Protein AF-J3APL3-F1 (afdb_monomer)

pLDDT: mean 86.14, std 12.52, range [43.78, 95.5]

Secondary structure (DSSP, 8-state):
---EEE-SSEEEEEEETTEEEEEEE-TT--EEEEEEEHHHHHHHHHTT--

Foldseek 3Di:
DWDWADDPFFIWTDPDPQKIWTWGADPVRDTDIDIDGNVVVVVVVVVPPD

Mean predicted aligned error: 5.06 Å

Nearest PDB structures (foldseek):
  5jk0-assembly1_B  TM=5.319E-01  e=3.940E-01  Helicobacter pylori 26695
  3gxz-assembly1_B  TM=6.224E-01  e=1.229E+00  Nostoc ellipsosporum
  6ue4-assembly1_B  TM=6.669E-01  e=3.018E+00  Vibrio cholerae O1 biovar El Tor str. N16961
  8zqg-assembly1_B  TM=5.264E-01  e=2.843E+00  Homo sapiens
  3jcu-assembly1_o  TM=5.886E-01  e=4.874E+00  Spinacia oleracea

Radius of gyration: 11.11 Å; Cα contacts (8 Å, |Δi|>4): 71; chains: 1; bounding box: 30×17×28 Å

Structure (mmCIF, N/CA/C/O backbone):
data_AF-J3APL3-F1
#
_entry.id   AF-J3APL3-F1
#
loop_
_atom_site.group_PDB
_atom_site.id
_atom_site.type_symbol
_atom_site.label_atom_id
_atom_site.label_alt_id
_atom_site.label_comp_id
_atom_site.label_asym_id
_atom_site.label_entity_id
_atom_site.label_seq_id
_atom_site.pdbx_PDB_ins_code
_atom_site.Cartn_x
_atom_site.Cartn_y
_atom_site.Cartn_z
_atom_site.occupancy
_atom_site.B_iso_or_equiv
_atom_site.auth_seq_id
_atom_site.auth_comp_id
_atom_site.auth_asym_id
_atom_site.auth_atom_id
_atom_site.pdbx_PDB_model_num
ATOM 1 N N . MET A 1 1 ? -14.342 11.855 -1.708 1.00 54.03 1 MET A N 1
ATOM 2 C CA . MET A 1 1 ? -12.960 12.374 -1.825 1.00 54.03 1 MET A CA 1
ATOM 3 C C . MET A 1 1 ? -12.029 11.192 -2.014 1.00 54.03 1 MET A C 1
ATOM 5 O O . MET A 1 1 ? -12.221 10.195 -1.328 1.00 54.03 1 MET A O 1
ATOM 9 N N . LYS A 1 2 ? -11.084 11.267 -2.957 1.00 60.97 2 LYS A N 1
ATOM 10 C CA . LYS A 1 2 ? -9.999 10.283 -3.052 1.00 60.97 2 LYS A CA 1
ATOM 11 C C . LYS A 1 2 ? -9.014 10.587 -1.925 1.00 60.97 2 LYS A C 1
ATOM 13 O O . LYS A 1 2 ? -8.507 11.702 -1.865 1.00 60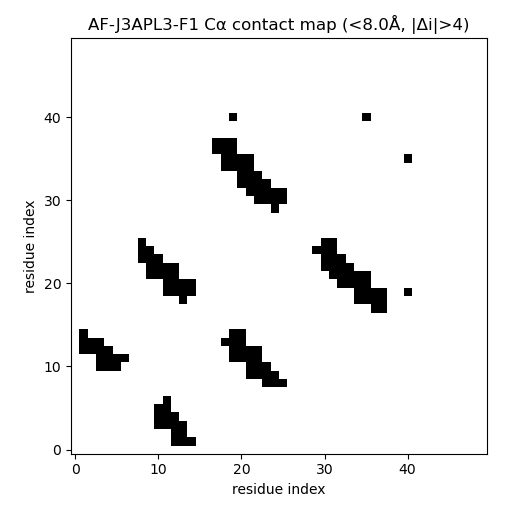.97 2 LYS A O 1
ATOM 18 N N . THR A 1 3 ? -8.814 9.638 -1.018 1.00 80.25 3 THR A N 1
ATOM 19 C CA . THR A 1 3 ? -7.795 9.743 0.031 1.00 80.25 3 THR A CA 1
ATOM 20 C C . THR A 1 3 ? -6.546 9.045 -0.476 1.00 80.25 3 THR A C 1
ATOM 22 O O . THR A 1 3 ? -6.607 7.867 -0.830 1.00 80.25 3 THR A O 1
ATOM 25 N N . GLU A 1 4 ? -5.442 9.781 -0.532 1.00 85.75 4 GLU A N 1
ATOM 26 C CA . GLU A 1 4 ? -4.139 9.293 -0.974 1.00 85.75 4 GLU A CA 1
AT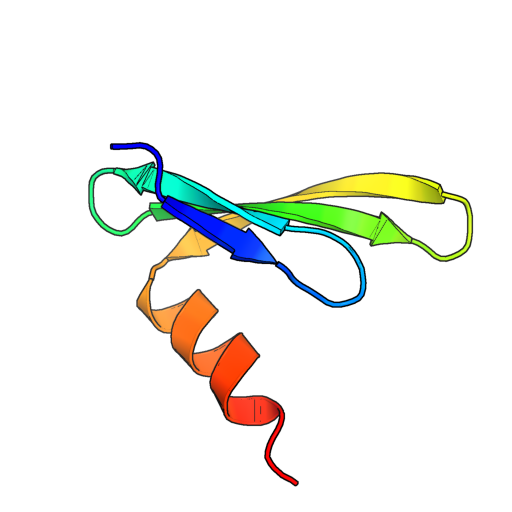OM 27 C C . GLU A 1 4 ? -3.143 9.421 0.181 1.00 85.75 4 GLU A C 1
ATOM 29 O O . GLU A 1 4 ? -3.063 10.468 0.827 1.00 85.75 4 GLU A O 1
ATOM 34 N N . ILE A 1 5 ? -2.410 8.346 0.463 1.00 87.50 5 ILE A N 1
ATOM 35 C CA . ILE A 1 5 ? -1.399 8.290 1.522 1.00 87.50 5 ILE A CA 1
ATOM 36 C C . ILE A 1 5 ? -0.047 8.043 0.859 1.00 87.50 5 ILE A C 1
ATOM 38 O O . ILE A 1 5 ? 0.127 7.045 0.162 1.00 87.50 5 ILE A O 1
ATOM 42 N N . LYS A 1 6 ? 0.924 8.934 1.080 1.00 88.81 6 LYS A N 1
ATOM 43 C CA . LYS A 1 6 ? 2.283 8.764 0.551 1.00 88.81 6 LYS A CA 1
ATOM 44 C C . LYS A 1 6 ? 3.056 7.709 1.344 1.00 88.81 6 LYS A C 1
ATOM 46 O O . LYS A 1 6 ? 3.080 7.740 2.574 1.00 88.81 6 LYS A O 1
ATOM 51 N N . LEU A 1 7 ? 3.700 6.801 0.620 1.00 85.19 7 LEU A N 1
ATOM 52 C CA . LEU A 1 7 ? 4.636 5.796 1.123 1.00 85.19 7 LEU A CA 1
ATOM 53 C C . LEU A 1 7 ? 6.059 6.179 0.674 1.00 85.19 7 LEU 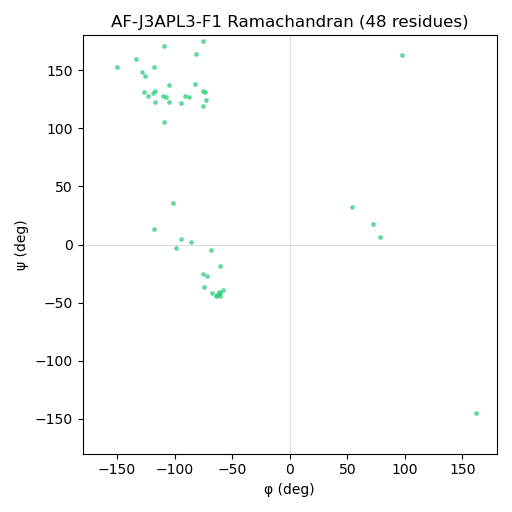A C 1
ATOM 55 O O . LEU A 1 7 ? 6.234 7.089 -0.133 1.00 85.19 7 LEU A O 1
ATOM 59 N N . ASN A 1 8 ? 7.096 5.506 1.183 1.00 84.31 8 ASN A N 1
ATOM 60 C CA . ASN A 1 8 ? 8.477 5.848 0.780 1.00 84.31 8 ASN A CA 1
ATOM 61 C C . ASN A 1 8 ? 8.792 5.419 -0.658 1.00 84.31 8 ASN A C 1
ATOM 63 O O . ASN A 1 8 ? 9.658 6.003 -1.297 1.00 84.31 8 ASN A O 1
ATOM 67 N N . ASP A 1 9 ? 8.106 4.390 -1.136 1.00 86.38 9 ASP A N 1
ATOM 68 C CA . ASP A 1 9 ? 8.300 3.735 -2.425 1.00 86.38 9 ASP A CA 1
ATOM 69 C C . ASP A 1 9 ? 7.059 3.854 -3.322 1.00 86.38 9 ASP A C 1
ATOM 71 O O . ASP A 1 9 ? 6.949 3.160 -4.333 1.00 86.38 9 ASP A O 1
ATOM 75 N N . GLY A 1 10 ? 6.112 4.731 -2.972 1.00 89.69 10 GLY A N 1
ATOM 76 C CA . GLY A 1 10 ? 4.859 4.832 -3.702 1.00 89.69 10 GLY A CA 1
ATOM 77 C C . GLY A 1 10 ? 3.731 5.526 -2.952 1.00 89.69 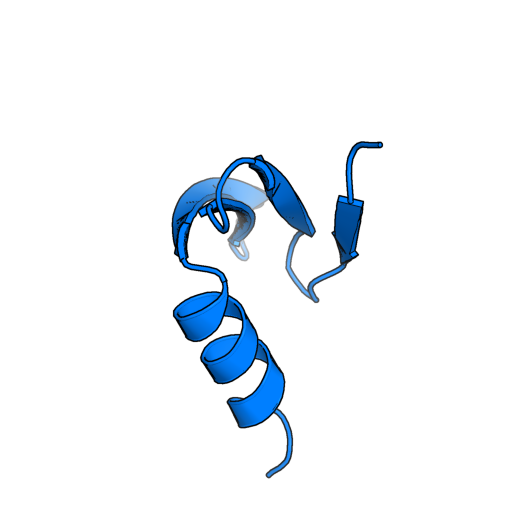10 GLY A C 1
ATOM 78 O O . GLY A 1 10 ? 3.941 6.475 -2.197 1.00 89.69 10 GLY A O 1
ATOM 79 N N . GLU A 1 11 ? 2.510 5.058 -3.172 1.00 93.31 11 GLU A N 1
ATOM 80 C CA . GLU A 1 11 ? 1.302 5.631 -2.580 1.00 93.31 11 GLU A CA 1
ATOM 81 C C . GLU A 1 11 ? 0.207 4.584 -2.374 1.00 93.31 11 GLU A C 1
ATOM 83 O O . GLU A 1 11 ? 0.130 3.591 -3.092 1.00 93.31 11 GLU A O 1
ATOM 88 N N . ALA A 1 12 ? -0.659 4.819 -1.393 1.00 93.62 12 ALA A N 1
ATOM 89 C CA . ALA A 1 12 ? -1.888 4.068 -1.192 1.00 93.62 12 ALA A CA 1
ATOM 90 C C . ALA A 1 12 ? -3.088 4.933 -1.587 1.00 93.62 12 ALA A C 1
ATOM 92 O O . ALA A 1 12 ? -3.246 6.046 -1.081 1.00 93.62 12 ALA A O 1
ATOM 93 N N . GLN A 1 13 ? -3.954 4.414 -2.453 1.00 95.19 13 GLN A N 1
ATOM 94 C CA . GLN A 1 13 ? -5.181 5.077 -2.890 1.00 95.19 13 GLN A CA 1
ATOM 95 C C . GLN A 1 13 ? -6.406 4.356 -2.325 1.00 95.19 13 GLN A C 1
ATOM 97 O O . GLN A 1 13 ? -6.555 3.143 -2.483 1.00 95.19 13 GLN A O 1
ATOM 102 N N . HIS A 1 14 ? -7.305 5.102 -1.680 1.00 94.12 14 HIS A N 1
ATOM 103 C CA . HIS A 1 14 ? -8.561 4.554 -1.172 1.00 94.12 14 HIS A CA 1
ATOM 104 C C . HIS A 1 14 ? -9.543 4.262 -2.318 1.00 94.12 14 HIS A C 1
ATOM 106 O O . HIS A 1 14 ? -9.914 5.163 -3.0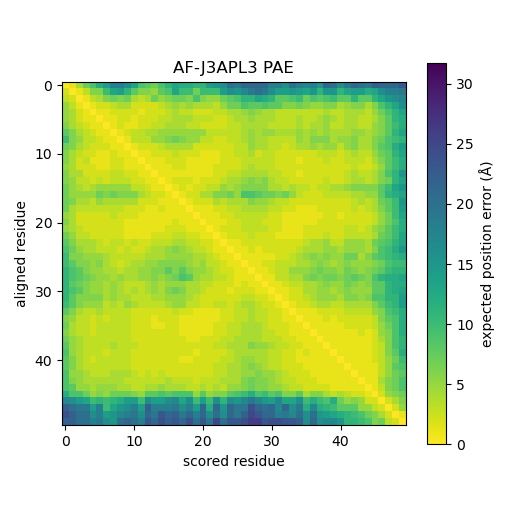75 1.00 94.12 14 HIS A O 1
ATOM 112 N N . MET A 1 15 ? -10.007 3.014 -2.396 1.00 93.19 15 MET A N 1
ATOM 113 C CA . MET A 1 15 ? -10.953 2.524 -3.407 1.00 93.19 15 MET A CA 1
ATOM 114 C C . MET A 1 15 ? -12.407 2.471 -2.910 1.00 93.19 15 MET A C 1
ATOM 116 O O . MET A 1 15 ? -13.312 2.162 -3.684 1.00 93.19 15 MET A O 1
ATOM 120 N N . GLY A 1 16 ? -12.649 2.804 -1.639 1.00 91.12 16 GLY A N 1
ATOM 121 C CA . GLY A 1 16 ? -13.948 2.681 -0.980 1.00 91.12 16 GLY A CA 1
ATOM 122 C C . GLY A 1 16 ? -14.068 1.399 -0.155 1.00 91.12 16 GLY A C 1
ATOM 123 O O . GLY A 1 16 ? -13.297 0.459 -0.327 1.00 91.12 16 GLY A O 1
ATOM 124 N N . HIS A 1 17 ? -15.052 1.366 0.747 1.00 92.94 17 HIS A N 1
ATOM 125 C CA . HIS A 1 17 ? -15.371 0.202 1.591 1.00 92.94 17 HIS A CA 1
ATOM 126 C C . HIS A 1 17 ? -14.179 -0.351 2.397 1.00 92.94 17 HIS A C 1
ATOM 128 O O . HIS A 1 17 ? -14.093 -1.554 2.623 1.00 92.94 17 HIS A O 1
ATOM 134 N N . GLY A 1 18 ? -13.245 0.514 2.812 1.00 91.44 18 GLY A N 1
ATOM 135 C CA . GLY A 1 18 ? -12.062 0.097 3.573 1.00 91.44 18 GLY A CA 1
ATOM 136 C C . GLY A 1 18 ? -11.026 -0.662 2.738 1.00 91.44 18 GLY A C 1
ATOM 137 O O . GLY A 1 18 ? -10.178 -1.349 3.299 1.00 91.44 18 GLY A O 1
ATOM 138 N N . VAL A 1 19 ? -11.083 -0.563 1.407 1.00 94.56 19 VAL A N 1
ATOM 139 C CA . VAL A 1 19 ? -10.118 -1.181 0.489 1.00 94.56 19 VAL A CA 1
ATOM 140 C C . VAL A 1 19 ? -9.176 -0.123 -0.070 1.00 94.56 19 VAL A C 1
ATOM 142 O O . VAL A 1 19 ? -9.599 0.966 -0.470 1.00 94.56 19 VAL A O 1
ATOM 145 N N . PHE A 1 20 ? -7.894 -0.463 -0.138 1.00 95.44 20 PHE A N 1
ATOM 146 C CA . PHE A 1 20 ? -6.840 0.388 -0.671 1.00 95.44 20 PHE A CA 1
ATOM 147 C C . PHE A 1 20 ? -6.057 -0.344 -1.758 1.00 95.44 20 PHE A C 1
ATOM 149 O O . PHE A 1 20 ? -5.831 -1.550 -1.677 1.00 95.44 20 PHE A O 1
ATOM 156 N N . VAL A 1 21 ? -5.617 0.400 -2.769 1.00 95.50 21 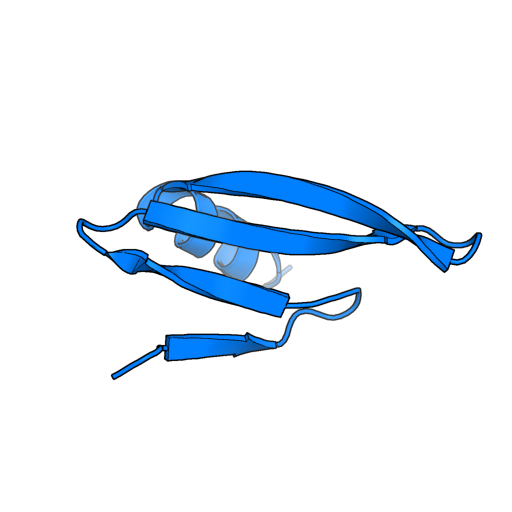VAL A N 1
ATOM 157 C CA . VAL A 1 21 ? -4.617 -0.059 -3.739 1.00 95.50 21 VAL A CA 1
ATOM 158 C C . VAL A 1 21 ? -3.299 0.618 -3.406 1.00 95.50 21 VAL A C 1
ATOM 160 O O . VAL A 1 21 ? -3.224 1.845 -3.379 1.00 95.50 21 VAL A O 1
ATOM 163 N N . LEU A 1 22 ? -2.267 -0.179 -3.161 1.00 94.31 22 LEU A N 1
ATOM 164 C CA . LEU A 1 22 ? -0.890 0.276 -3.048 1.00 94.31 22 LEU A CA 1
ATOM 165 C C . LEU A 1 22 ? -0.281 0.290 -4.442 1.00 94.31 22 LEU A C 1
ATOM 167 O O . LEU A 1 22 ? -0.332 -0.720 -5.135 1.00 94.31 22 LEU A O 1
ATOM 171 N N . LEU A 1 23 ? 0.291 1.417 -4.838 1.00 93.69 23 LEU A N 1
ATOM 172 C CA . LEU A 1 23 ? 1.091 1.578 -6.042 1.00 93.69 23 LEU A CA 1
ATOM 173 C C . LEU A 1 23 ? 2.531 1.773 -5.588 1.00 93.69 23 LEU A C 1
ATOM 175 O O . LEU A 1 23 ? 2.860 2.841 -5.078 1.00 93.69 23 LEU A O 1
ATOM 179 N N . GLN A 1 24 ? 3.369 0.752 -5.742 1.00 91.75 24 GLN A N 1
ATOM 180 C CA . GLN A 1 24 ? 4.765 0.768 -5.297 1.00 91.75 24 GLN A CA 1
ATOM 181 C C . GLN A 1 24 ? 5.716 0.616 -6.480 1.00 91.75 24 GLN A C 1
ATOM 183 O O . GLN A 1 24 ? 5.364 0.025 -7.503 1.00 91.75 24 GLN A O 1
ATOM 188 N N . ARG A 1 25 ? 6.928 1.152 -6.348 1.00 90.25 25 ARG A N 1
ATOM 189 C CA . ARG A 1 25 ? 8.016 0.983 -7.313 1.00 90.25 25 ARG A CA 1
ATOM 190 C C . ARG A 1 25 ? 9.176 0.250 -6.661 1.00 90.25 25 ARG A C 1
ATOM 192 O O . ARG A 1 25 ? 9.601 0.621 -5.572 1.00 90.25 25 ARG A O 1
ATOM 199 N N . ASP A 1 26 ? 9.692 -0.768 -7.343 1.00 88.19 26 ASP A N 1
ATOM 200 C CA . ASP A 1 26 ? 10.924 -1.433 -6.918 1.00 88.19 26 ASP A CA 1
ATOM 201 C C . ASP A 1 26 ? 12.173 -0.585 -7.232 1.00 88.19 26 ASP A C 1
ATOM 203 O O . ASP A 1 26 ? 12.094 0.472 -7.866 1.00 88.19 26 ASP A O 1
ATOM 207 N N . GLU A 1 27 ? 13.347 -1.053 -6.798 1.00 89.75 27 GLU A N 1
ATOM 208 C CA . GLU A 1 27 ? 14.638 -0.381 -7.028 1.00 89.75 27 GLU A CA 1
ATOM 209 C C . GLU A 1 27 ? 15.003 -0.222 -8.516 1.00 89.75 27 GLU A C 1
ATOM 211 O O . GLU A 1 27 ? 15.818 0.627 -8.873 1.00 89.75 27 GLU A O 1
ATOM 216 N N . TYR A 1 28 ? 14.363 -0.997 -9.396 1.00 92.31 28 TYR A N 1
ATOM 217 C CA . TYR A 1 28 ? 14.520 -0.931 -10.850 1.00 92.31 28 TYR A CA 1
ATOM 218 C C . TYR A 1 28 ? 13.452 -0.044 -11.515 1.00 92.31 28 TYR A C 1
ATOM 220 O O . TYR A 1 28 ? 13.387 0.042 -12.743 1.00 92.31 28 TYR A O 1
ATOM 228 N N . GLY A 1 29 ? 12.597 0.611 -10.724 1.00 86.12 29 GLY A N 1
ATOM 229 C CA . GLY A 1 29 ? 11.537 1.504 -11.184 1.00 86.12 29 GLY A CA 1
ATOM 230 C C . GLY A 1 29 ? 10.278 0.802 -11.704 1.00 86.12 29 GLY A C 1
ATOM 231 O O . GLY A 1 29 ? 9.376 1.490 -12.203 1.00 86.12 29 GLY A O 1
ATOM 232 N N . ARG A 1 30 ? 10.179 -0.531 -11.589 1.00 90.06 30 ARG A N 1
ATOM 233 C CA . ARG A 1 30 ? 9.000 -1.299 -12.017 1.00 90.06 30 ARG A CA 1
ATOM 234 C C . ARG A 1 30 ? 7.861 -1.083 -11.033 1.00 90.06 30 ARG A C 1
ATOM 236 O O . ARG A 1 30 ? 8.047 -1.200 -9.826 1.00 90.06 30 ARG A O 1
ATOM 243 N N . ALA A 1 31 ? 6.681 -0.779 -11.566 1.00 89.94 31 ALA A N 1
ATOM 244 C CA . ALA A 1 31 ? 5.484 -0.582 -10.762 1.00 89.94 31 ALA A CA 1
ATOM 245 C C . ALA A 1 31 ? 4.829 -1.925 -10.410 1.00 89.94 31 ALA A C 1
ATOM 247 O O . ALA A 1 31 ? 4.704 -2.803 -11.266 1.00 89.94 31 ALA A O 1
ATOM 248 N N . GLN A 1 32 ? 4.382 -2.056 -9.165 1.00 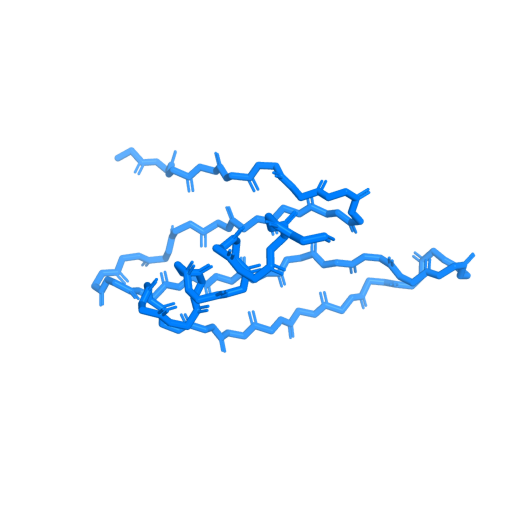89.94 32 GLN A N 1
ATOM 249 C CA . GLN A 1 32 ? 3.539 -3.146 -8.690 1.00 89.94 32 GLN A CA 1
ATOM 250 C C . GLN A 1 32 ? 2.315 -2.576 -7.980 1.00 89.94 32 GLN A C 1
ATOM 252 O O . GLN A 1 32 ? 2.383 -1.516 -7.353 1.00 89.94 32 GLN A O 1
ATOM 257 N N . ASN A 1 33 ? 1.205 -3.308 -8.070 1.00 92.00 33 ASN A N 1
ATOM 258 C CA . ASN A 1 33 ? -0.048 -2.927 -7.439 1.00 92.00 33 ASN A CA 1
ATOM 259 C C . ASN A 1 33 ? -0.510 -4.046 -6.511 1.00 92.00 33 ASN A C 1
ATOM 261 O O . ASN A 1 33 ? -0.635 -5.191 -6.947 1.00 92.00 33 ASN A O 1
ATOM 265 N N . VAL A 1 34 ? -0.809 -3.705 -5.260 1.00 92.56 34 VAL A N 1
ATOM 266 C CA . VAL A 1 34 ? -1.315 -4.651 -4.258 1.00 92.56 34 VAL A CA 1
ATOM 267 C C . VAL A 1 34 ? -2.606 -4.103 -3.670 1.00 92.56 34 VAL A C 1
ATOM 269 O O . VAL A 1 34 ? -2.670 -2.941 -3.279 1.00 92.56 34 VAL A O 1
ATOM 272 N N . VAL A 1 35 ? -3.645 -4.933 -3.615 1.00 94.69 35 VAL A N 1
ATOM 273 C CA . VAL A 1 35 ? -4.905 -4.582 -2.954 1.00 94.69 35 VAL A CA 1
ATOM 274 C C . VAL A 1 35 ? -4.822 -5.024 -1.501 1.00 94.69 35 VAL A C 1
ATOM 276 O O . VAL A 1 35 ? -4.507 -6.181 -1.229 1.00 94.69 35 VAL A O 1
ATOM 279 N N . VAL A 1 36 ? -5.111 -4.111 -0.580 1.00 93.88 36 VAL A N 1
ATOM 280 C CA . VAL A 1 36 ? -5.079 -4.362 0.863 1.00 93.88 36 VAL A CA 1
ATOM 281 C C . VAL A 1 36 ? -6.333 -3.821 1.537 1.00 93.88 36 VAL A C 1
ATOM 283 O O . VAL A 1 36 ? -7.020 -2.943 1.006 1.00 93.88 36 VAL A O 1
ATOM 286 N N . THR A 1 37 ? -6.625 -4.336 2.727 1.00 95.31 37 THR A N 1
ATOM 287 C CA . THR A 1 37 ? -7.645 -3.749 3.599 1.00 95.31 37 THR A CA 1
ATOM 288 C C . THR A 1 37 ? -7.086 -2.551 4.369 1.00 95.31 37 THR A C 1
ATOM 290 O O . THR A 1 37 ? -5.871 -2.362 4.477 1.00 95.31 37 THR A O 1
ATOM 293 N N . GLU A 1 38 ? -7.972 -1.733 4.932 1.00 91.88 38 GLU A N 1
ATOM 294 C CA . GLU A 1 38 ? -7.602 -0.627 5.815 1.00 91.88 38 GLU A CA 1
ATOM 295 C C . GLU A 1 38 ? -6.808 -1.112 7.038 1.00 91.88 38 GLU A C 1
ATOM 297 O O . GLU A 1 38 ? -5.834 -0.471 7.435 1.00 91.88 38 GLU A O 1
ATOM 302 N N . ASP A 1 39 ? -7.178 -2.263 7.604 1.00 92.81 39 ASP A N 1
ATOM 303 C CA . ASP A 1 39 ? -6.491 -2.850 8.757 1.00 92.81 39 ASP A CA 1
ATOM 304 C C . ASP A 1 39 ? -5.073 -3.310 8.404 1.00 92.81 39 ASP A C 1
ATOM 306 O O . ASP A 1 39 ? -4.132 -3.054 9.162 1.00 92.81 39 ASP A O 1
ATOM 310 N N . ASP A 1 40 ? -4.893 -3.933 7.239 1.00 92.00 40 ASP A N 1
ATOM 311 C CA . ASP A 1 40 ? -3.569 -4.319 6.744 1.00 92.00 40 ASP A CA 1
ATOM 312 C C . ASP A 1 40 ? -2.697 -3.084 6.498 1.00 92.00 40 ASP A C 1
ATOM 314 O O . ASP A 1 40 ? -1.541 -3.042 6.924 1.00 92.00 40 ASP A O 1
ATOM 318 N N . LEU A 1 41 ? -3.265 -2.037 5.889 1.00 90.00 41 LEU A N 1
ATOM 319 C CA . LEU A 1 41 ? -2.569 -0.771 5.672 1.00 90.00 41 LEU A CA 1
ATOM 320 C C . LEU A 1 41 ? -2.145 -0.125 7.000 1.00 90.00 41 LEU A C 1
ATOM 322 O O . LEU A 1 41 ? -1.000 0.307 7.140 1.00 90.00 41 LEU A O 1
ATOM 326 N N . ARG A 1 42 ? -3.027 -0.101 8.006 1.00 89.88 42 ARG A N 1
ATOM 327 C CA . ARG A 1 42 ? -2.703 0.402 9.352 1.00 89.88 42 ARG A CA 1
ATOM 328 C C . ARG A 1 42 ? -1.568 -0.394 9.994 1.00 89.88 42 ARG A C 1
ATOM 330 O O . ARG A 1 42 ? -0.677 0.210 10.590 1.00 89.88 42 ARG A O 1
ATOM 337 N N . ARG A 1 43 ? -1.565 -1.724 9.855 1.00 89.81 43 ARG A N 1
ATOM 338 C CA . ARG A 1 43 ? -0.484 -2.588 10.362 1.00 89.81 43 ARG A CA 1
ATOM 339 C C . ARG A 1 43 ? 0.846 -2.306 9.664 1.00 89.81 43 ARG A C 1
ATOM 341 O O . ARG A 1 43 ? 1.847 -2.156 10.358 1.00 89.81 43 ARG A O 1
ATOM 348 N N . LEU A 1 44 ? 0.845 -2.161 8.337 1.00 84.31 44 LEU A N 1
ATOM 349 C CA . LEU A 1 44 ? 2.037 -1.828 7.544 1.00 84.31 44 LEU A CA 1
ATOM 350 C C . LEU A 1 44 ? 2.639 -0.469 7.934 1.00 84.31 44 LEU A C 1
ATOM 352 O O . LEU A 1 44 ? 3.858 -0.326 8.038 1.00 84.31 44 LEU A O 1
ATOM 356 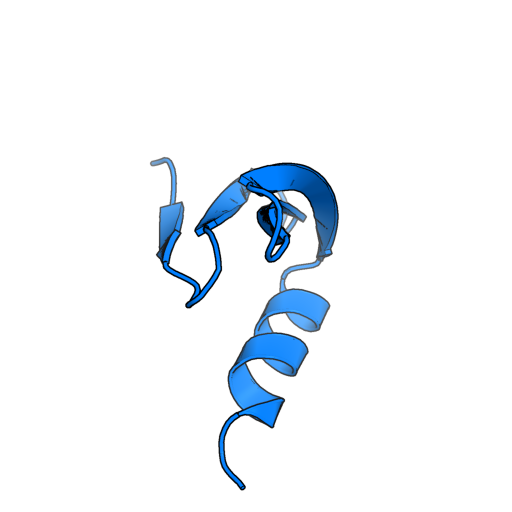N N . LEU A 1 45 ? 1.792 0.533 8.184 1.00 85.31 45 LEU A N 1
ATOM 357 C CA . LEU A 1 45 ? 2.236 1.863 8.608 1.00 85.31 45 LEU A CA 1
ATOM 358 C C . LEU A 1 45 ? 2.693 1.883 10.076 1.00 85.31 45 LEU A C 1
ATOM 360 O O . LEU A 1 45 ? 3.657 2.570 10.408 1.00 85.31 45 LEU A O 1
ATOM 364 N N . GLY A 1 46 ? 2.035 1.116 10.949 1.00 82.19 46 GLY A N 1
ATOM 365 C CA . GLY A 1 46 ? 2.363 1.015 12.373 1.00 82.19 46 GLY A CA 1
ATOM 366 C C . GLY A 1 46 ? 3.611 0.180 12.678 1.00 82.19 46 GLY A C 1
ATOM 367 O O . GLY A 1 46 ? 4.289 0.436 13.672 1.00 82.19 46 GLY A O 1
ATOM 368 N N . SER A 1 47 ? 3.985 -0.771 11.813 1.00 64.44 47 SER A N 1
ATOM 369 C CA . SER 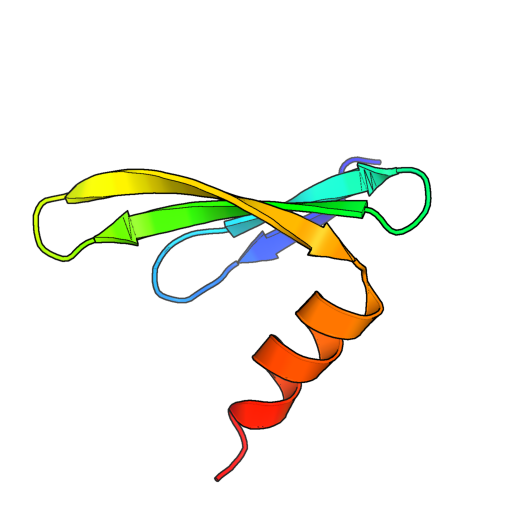A 1 47 ? 5.228 -1.547 11.961 1.00 64.44 47 SER A CA 1
ATOM 370 C C . SER A 1 47 ? 6.507 -0.723 11.762 1.00 64.44 47 SER A C 1
ATOM 372 O O . SER A 1 47 ? 7.602 -1.236 11.968 1.00 64.44 47 SER A O 1
ATOM 374 N N . ARG A 1 48 ? 6.386 0.557 11.388 1.00 55.94 48 ARG A N 1
ATOM 375 C CA . ARG A 1 48 ? 7.499 1.473 11.100 1.00 55.94 48 ARG A CA 1
ATOM 376 C C . ARG A 1 48 ? 8.085 2.193 12.325 1.00 55.94 48 ARG A C 1
ATOM 378 O O . ARG A 1 48 ? 8.973 3.020 12.155 1.00 55.94 48 ARG A O 1
ATOM 385 N N . SER A 1 49 ? 7.597 1.910 13.536 1.00 46.78 49 SER A N 1
ATOM 386 C CA . SER A 1 49 ? 8.018 2.575 14.786 1.00 46.78 49 SER A CA 1
ATOM 387 C C . SER A 1 49 ? 9.007 1.772 15.652 1.00 46.78 49 SER A C 1
ATOM 389 O O . SER A 1 49 ? 8.934 1.847 16.879 1.00 46.78 49 SER A O 1
ATOM 391 N N . ARG A 1 50 ? 9.939 1.015 15.064 1.00 43.78 50 ARG A N 1
ATOM 392 C CA . ARG A 1 50 ? 11.072 0.425 15.800 1.00 43.78 50 ARG A CA 1
ATOM 393 C C . ARG A 1 50 ? 12.390 0.656 15.089 1.00 43.78 50 ARG A C 1
ATOM 395 O O . ARG A 1 50 ? 12.405 0.497 13.852 1.00 43.78 50 ARG A O 1
#

Solvent-accessible surface area (backbone atoms only — not comparable to full-atom values): 3025 Å² total; per-residue (Å²): 132,83,52,74,45,83,51,98,49,38,36,36,39,53,74,57,96,57,32,30,40,35,44,37,42,51,99,85,66,51,78,48,77,49,81,42,43,51,68,56,50,51,50,63,63,59,70,68,80,118

Sequence (50 aa):
MKTEIKLNDGEAQHMGHGVFVLLQRDEYGRAQNVVVTEDDLRRLLGSRSR